Protein AF-A0A4P5UDQ6-F1 (afdb_monomer)

Structure (mmCIF, N/CA/C/O backbone):
data_AF-A0A4P5UDQ6-F1
#
_entry.id   AF-A0A4P5UDQ6-F1
#
loop_
_atom_site.group_PDB
_atom_site.id
_atom_site.type_symbol
_atom_site.label_atom_id
_atom_site.label_alt_id
_atom_site.label_comp_id
_atom_site.label_asym_id
_atom_site.label_entity_id
_atom_site.label_seq_id
_atom_site.pdbx_PDB_ins_code
_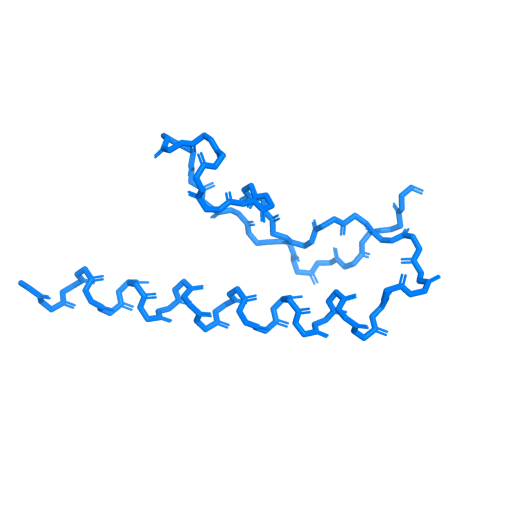atom_site.Cartn_x
_atom_site.Cartn_y
_atom_site.Cartn_z
_atom_site.occupancy
_atom_site.B_iso_or_equiv
_atom_site.auth_seq_id
_atom_site.auth_comp_id
_atom_site.auth_asym_id
_atom_site.auth_atom_id
_atom_site.pdbx_PDB_model_num
ATOM 1 N N . MET A 1 1 ? 14.128 -0.162 -18.401 1.00 57.47 1 MET A N 1
ATOM 2 C CA . MET A 1 1 ? 12.950 -1.046 -18.234 1.00 57.47 1 MET A CA 1
ATOM 3 C C . MET A 1 1 ? 12.925 -1.827 -16.916 1.00 57.47 1 MET A C 1
ATOM 5 O O . MET A 1 1 ? 11.860 -2.266 -16.517 1.00 57.47 1 MET A O 1
ATOM 9 N N . THR A 1 2 ? 14.037 -1.953 -16.191 1.00 79.38 2 THR A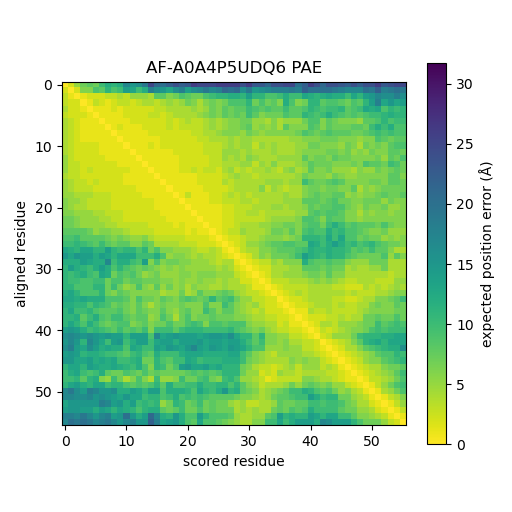 N 1
ATOM 10 C CA . THR A 1 2 ? 14.121 -2.726 -14.937 1.00 79.38 2 THR A CA 1
ATOM 11 C C . THR A 1 2 ? 13.638 -1.975 -13.693 1.00 79.38 2 THR A C 1
ATOM 13 O O . THR A 1 2 ? 12.919 -2.551 -12.887 1.00 79.38 2 THR A O 1
ATOM 16 N N . ALA A 1 3 ? 13.954 -0.684 -13.542 1.00 83.00 3 ALA A N 1
ATOM 17 C CA . ALA A 1 3 ? 13.586 0.074 -12.338 1.00 83.00 3 ALA A CA 1
ATOM 18 C C . ALA A 1 3 ? 12.062 0.196 -12.135 1.00 83.00 3 ALA A C 1
ATOM 20 O O . ALA A 1 3 ? 11.569 -0.045 -11.039 1.00 83.00 3 ALA A O 1
ATOM 21 N N . GLY A 1 4 ? 11.308 0.501 -13.199 1.00 86.06 4 GLY A N 1
ATOM 22 C CA . GLY A 1 4 ? 9.844 0.599 -13.130 1.00 86.06 4 GLY A CA 1
ATOM 23 C C . GLY A 1 4 ? 9.163 -0.738 -12.823 1.00 86.06 4 GLY A C 1
ATOM 24 O O . GLY A 1 4 ? 8.212 -0.774 -12.052 1.00 86.06 4 GLY A O 1
ATOM 25 N N . MET A 1 5 ? 9.686 -1.847 -13.359 1.00 89.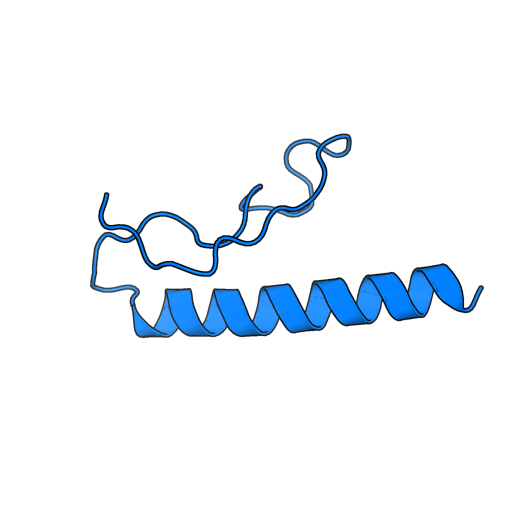88 5 MET A N 1
ATOM 26 C CA . MET A 1 5 ? 9.171 -3.190 -13.069 1.00 89.88 5 MET A CA 1
ATOM 27 C C . MET A 1 5 ? 9.432 -3.592 -11.612 1.00 89.88 5 MET A C 1
ATOM 29 O O . MET A 1 5 ? 8.530 -4.096 -10.948 1.00 89.88 5 MET A O 1
ATOM 33 N N . MET A 1 6 ? 10.635 -3.319 -11.094 1.00 89.06 6 MET A N 1
ATOM 34 C CA . MET A 1 6 ? 10.973 -3.567 -9.687 1.00 89.06 6 MET A CA 1
ATOM 35 C C . MET A 1 6 ? 10.105 -2.726 -8.749 1.00 89.06 6 MET A C 1
ATOM 37 O O . MET A 1 6 ? 9.553 -3.251 -7.786 1.00 89.06 6 MET A O 1
ATOM 41 N N . LEU A 1 7 ? 9.927 -1.439 -9.058 1.00 87.94 7 LEU A N 1
ATOM 42 C CA . LEU A 1 7 ? 9.063 -0.552 -8.283 1.00 87.94 7 LEU A CA 1
ATOM 43 C C . LEU A 1 7 ? 7.606 -1.043 -8.299 1.00 87.94 7 LEU A C 1
ATOM 45 O O . LEU A 1 7 ? 6.974 -1.137 -7.248 1.00 87.94 7 LEU A O 1
ATOM 49 N N . GLY A 1 8 ? 7.098 -1.442 -9.469 1.00 87.50 8 GLY A N 1
ATOM 50 C CA . GLY A 1 8 ? 5.768 -2.036 -9.609 1.00 87.50 8 GLY A CA 1
ATOM 51 C C . GLY A 1 8 ? 5.592 -3.318 -8.787 1.00 87.50 8 GLY A C 1
ATOM 52 O O . GLY A 1 8 ? 4.566 -3.487 -8.125 1.00 87.50 8 GLY A O 1
ATOM 53 N N . ALA A 1 9 ? 6.603 -4.193 -8.757 1.00 92.56 9 ALA A N 1
ATOM 54 C CA . ALA A 1 9 ? 6.591 -5.402 -7.934 1.00 92.56 9 ALA A CA 1
ATOM 55 C C . ALA A 1 9 ? 6.543 -5.075 -6.433 1.00 92.56 9 ALA A C 1
ATOM 57 O O . ALA A 1 9 ? 5.724 -5.642 -5.712 1.00 92.56 9 ALA A O 1
ATOM 58 N N . VAL A 1 10 ? 7.346 -4.110 -5.971 1.00 90.69 10 VAL A N 1
ATOM 59 C CA . VAL A 1 10 ? 7.345 -3.659 -4.567 1.00 90.69 10 VAL A CA 1
ATOM 60 C C . VAL A 1 10 ? 5.978 -3.100 -4.164 1.00 90.69 10 VAL A C 1
ATOM 62 O O . VAL A 1 10 ? 5.443 -3.499 -3.129 1.00 90.69 10 VAL A O 1
ATOM 65 N N . HIS A 1 11 ? 5.369 -2.240 -4.987 1.00 87.31 11 HIS A N 1
ATOM 66 C CA . HIS A 1 11 ? 4.020 -1.729 -4.715 1.00 87.31 11 HIS A CA 1
ATOM 67 C C . HIS A 1 11 ? 2.972 -2.846 -4.692 1.00 87.31 11 HIS A C 1
ATOM 69 O O . HIS A 1 11 ? 2.112 -2.857 -3.812 1.00 87.31 11 HIS A O 1
ATOM 75 N N . THR A 1 12 ? 3.065 -3.812 -5.609 1.00 90.00 12 THR A N 1
ATOM 76 C CA . THR A 1 12 ? 2.144 -4.959 -5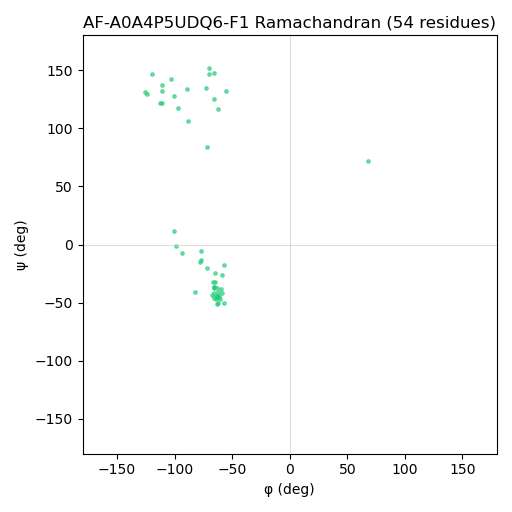.657 1.00 90.00 12 THR A CA 1
ATOM 77 C C . THR A 1 12 ? 2.255 -5.813 -4.394 1.00 90.00 12 THR A C 1
ATOM 79 O O . THR A 1 12 ? 1.238 -6.157 -3.786 1.00 90.00 12 THR A O 1
ATOM 82 N N . MET A 1 13 ? 3.481 -6.112 -3.954 1.00 93.44 13 MET A N 1
ATOM 83 C CA . MET A 1 13 ? 3.730 -6.874 -2.728 1.00 93.44 13 MET A CA 1
ATOM 84 C C . MET A 1 13 ? 3.198 -6.143 -1.498 1.00 93.44 13 MET A C 1
ATOM 86 O O . MET A 1 13 ? 2.442 -6.727 -0.724 1.00 93.44 13 MET A O 1
ATOM 90 N N . ALA A 1 14 ? 3.542 -4.863 -1.342 1.00 87.00 14 ALA A N 1
ATOM 91 C CA . ALA A 1 14 ? 3.083 -4.064 -0.215 1.00 87.00 14 ALA A CA 1
ATOM 92 C C . ALA A 1 14 ? 1.550 -4.047 -0.154 1.00 87.00 14 ALA A C 1
ATOM 94 O O . ALA A 1 14 ? 0.964 -4.398 0.867 1.00 87.00 14 ALA A O 1
ATOM 95 N N . ARG A 1 15 ? 0.882 -3.747 -1.271 1.00 86.50 15 ARG A N 1
ATOM 96 C CA . ARG A 1 15 ? -0.582 -3.660 -1.323 1.00 86.50 15 ARG A CA 1
ATOM 97 C C . ARG A 1 15 ? -1.275 -4.999 -1.066 1.00 86.50 15 ARG A C 1
ATOM 99 O O . ARG A 1 15 ? -2.330 -5.014 -0.444 1.00 86.50 15 ARG A O 1
ATOM 106 N N . THR A 1 16 ? -0.654 -6.111 -1.463 1.00 92.62 16 THR A N 1
ATOM 107 C CA . THR A 1 16 ? -1.139 -7.462 -1.135 1.00 92.62 16 THR A CA 1
ATOM 108 C C . THR A 1 16 ? -1.063 -7.735 0.366 1.00 92.62 16 THR A C 1
ATOM 110 O O . THR A 1 16 ? -2.031 -8.217 0.946 1.00 92.62 16 THR A O 1
ATOM 113 N N . ILE A 1 17 ? 0.060 -7.398 1.009 1.00 91.38 17 ILE A N 1
ATOM 114 C CA . ILE A 1 17 ? 0.245 -7.601 2.453 1.00 91.38 17 ILE A CA 1
ATOM 115 C C . ILE A 1 17 ? -0.765 -6.766 3.239 1.00 91.38 17 ILE A C 1
ATOM 117 O O . ILE A 1 17 ? -1.477 -7.304 4.083 1.00 91.38 17 ILE A O 1
ATOM 121 N N . TYR A 1 18 ? -0.861 -5.469 2.946 1.00 86.50 18 TYR A N 1
ATOM 122 C CA . TYR A 1 18 ? -1.794 -4.592 3.650 1.00 86.50 18 TYR A CA 1
ATOM 123 C C . TYR A 1 18 ? -3.257 -4.961 3.375 1.00 86.50 18 TYR A C 1
ATOM 125 O O . TYR A 1 18 ? -4.052 -4.973 4.305 1.00 86.50 18 TYR A O 1
ATOM 133 N N . GLY A 1 19 ? -3.596 -5.373 2.149 1.00 85.38 19 GLY A N 1
ATOM 134 C CA . GLY A 1 19 ? -4.927 -5.898 1.839 1.00 85.38 19 GLY A CA 1
ATOM 135 C C . GLY A 1 19 ? -5.255 -7.184 2.606 1.00 85.38 19 GLY A C 1
ATOM 136 O O . GLY A 1 19 ? -6.379 -7.350 3.068 1.00 85.38 19 GLY A O 1
ATOM 137 N N . ALA A 1 20 ? -4.284 -8.081 2.810 1.00 90.50 20 ALA A N 1
ATOM 138 C CA . ALA A 1 20 ? -4.479 -9.270 3.641 1.00 90.50 20 ALA A CA 1
ATOM 139 C C . ALA A 1 20 ? -4.706 -8.916 5.121 1.00 90.50 20 ALA A C 1
ATOM 141 O O . ALA A 1 20 ? -5.516 -9.566 5.782 1.00 90.50 20 ALA A O 1
ATOM 142 N N . VAL A 1 21 ? -4.031 -7.879 5.630 1.00 88.00 21 VAL A N 1
ATOM 143 C CA . VAL A 1 21 ? -4.280 -7.350 6.981 1.00 88.00 21 VAL A CA 1
ATOM 144 C C . VAL A 1 21 ? -5.691 -6.776 7.075 1.00 88.00 21 VAL A C 1
ATOM 146 O O . VAL A 1 21 ? -6.411 -7.165 7.989 1.00 88.00 21 VAL A O 1
ATOM 149 N N . ASP A 1 22 ? -6.119 -5.960 6.108 1.00 85.38 22 ASP A N 1
ATOM 150 C CA . ASP A 1 22 ? -7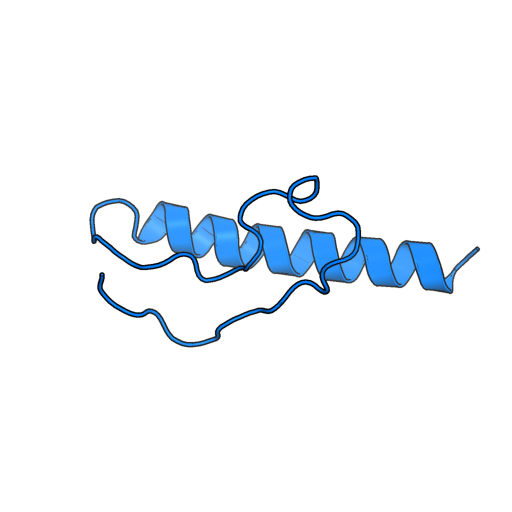.477 -5.400 6.073 1.00 85.38 22 ASP A CA 1
ATOM 151 C C . ASP A 1 22 ? -8.550 -6.507 6.019 1.00 85.38 22 ASP A C 1
ATOM 153 O O . ASP A 1 22 ? -9.573 -6.413 6.696 1.00 85.38 22 ASP A O 1
ATOM 157 N N . ILE A 1 23 ? -8.307 -7.599 5.277 1.00 88.38 23 ILE A N 1
ATOM 158 C CA . ILE A 1 23 ? -9.187 -8.781 5.274 1.00 88.38 23 ILE A CA 1
ATOM 159 C C . ILE A 1 23 ? -9.183 -9.471 6.639 1.00 88.38 23 ILE A C 1
ATOM 161 O O . ILE A 1 23 ? -10.238 -9.880 7.104 1.00 88.38 23 ILE A O 1
ATOM 165 N N . ALA A 1 24 ? -8.037 -9.623 7.301 1.00 88.44 24 ALA A N 1
ATOM 166 C CA . ALA A 1 24 ? -7.981 -10.244 8.624 1.00 88.44 24 ALA A CA 1
ATOM 167 C C . ALA A 1 24 ? -8.682 -9.389 9.695 1.00 88.44 24 ALA A C 1
ATOM 169 O O . ALA A 1 24 ? -9.263 -9.930 10.638 1.00 88.44 24 ALA A O 1
ATOM 170 N N . THR A 1 25 ? -8.653 -8.063 9.544 1.00 83.81 25 THR A 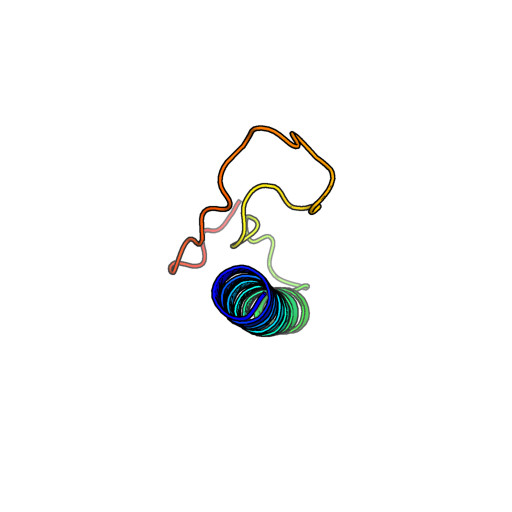N 1
ATOM 171 C CA . THR A 1 25 ? -9.250 -7.109 10.484 1.00 83.81 25 THR A CA 1
ATOM 172 C C . THR A 1 25 ? -10.609 -6.578 10.037 1.00 83.81 25 THR A C 1
ATOM 174 O O . THR A 1 25 ? -11.110 -5.665 10.678 1.00 83.81 25 THR A O 1
ATOM 177 N N . PHE A 1 26 ? -11.252 -7.151 9.011 1.00 85.62 26 PHE A N 1
ATOM 178 C CA . PHE A 1 26 ? -12.457 -6.578 8.386 1.00 85.62 26 PHE A CA 1
ATOM 179 C C . PHE A 1 26 ? -13.647 -6.365 9.338 1.00 85.62 26 PHE A C 1
ATOM 181 O O . PHE A 1 26 ? -14.497 -5.513 9.093 1.00 85.62 26 PHE A O 1
ATOM 188 N N . MET A 1 27 ? -13.730 -7.151 10.418 1.00 85.69 27 MET A N 1
ATOM 189 C CA . MET A 1 27 ? -14.770 -7.009 11.446 1.00 85.69 27 MET A CA 1
ATOM 190 C C . MET A 1 27 ? -14.500 -5.855 12.420 1.00 85.69 27 MET A C 1
ATOM 192 O O . MET A 1 27 ? -15.391 -5.463 13.171 1.00 85.69 27 MET A O 1
ATOM 196 N N . ILE A 1 28 ? -13.277 -5.328 12.440 1.00 84.56 28 ILE A N 1
ATOM 197 C CA . ILE A 1 28 ? -12.855 -4.228 13.299 1.00 84.56 28 ILE A CA 1
ATOM 198 C C . ILE A 1 28 ? -12.878 -2.955 12.441 1.00 84.56 28 ILE A C 1
ATOM 200 O O . ILE A 1 28 ? -12.263 -2.940 11.376 1.00 84.56 28 ILE A O 1
ATOM 204 N N . PRO A 1 29 ? -13.550 -1.873 12.872 1.00 77.56 29 PRO A N 1
ATOM 205 C CA . PRO A 1 29 ? -13.572 -0.616 12.130 1.00 77.56 29 PRO A CA 1
ATOM 206 C C . PRO A 1 29 ? -12.200 0.072 12.221 1.00 77.56 29 PRO A C 1
ATOM 208 O O . PRO A 1 29 ? -11.946 0.913 13.087 1.00 77.56 29 PRO A O 1
ATOM 211 N N . THR A 1 30 ? -11.283 -0.336 11.348 1.00 81.12 30 THR A N 1
ATOM 212 C CA . THR A 1 30 ? -9.924 0.197 11.231 1.00 81.12 30 THR A CA 1
ATOM 213 C C . THR A 1 30 ? -9.817 1.121 10.028 1.00 81.12 30 THR A C 1
ATOM 215 O O . THR A 1 30 ? -10.391 0.856 8.973 1.00 81.12 30 THR A O 1
ATOM 218 N N . LYS A 1 31 ? -9.049 2.204 10.162 1.00 80.75 31 LYS A N 1
ATOM 219 C CA . LYS A 1 31 ? -8.713 3.075 9.030 1.00 80.75 31 LYS A CA 1
ATOM 220 C C . LYS A 1 31 ? -7.848 2.310 8.016 1.00 80.75 31 LYS A C 1
ATOM 222 O O . LYS A 1 31 ? -7.038 1.486 8.448 1.00 80.75 31 LYS A O 1
ATOM 227 N N . PRO A 1 32 ? -7.963 2.608 6.707 1.00 77.69 32 PRO A N 1
ATOM 228 C CA . PRO A 1 32 ? -7.136 1.978 5.684 1.00 77.69 32 PRO A CA 1
ATOM 229 C C . PRO A 1 32 ? -5.647 2.163 5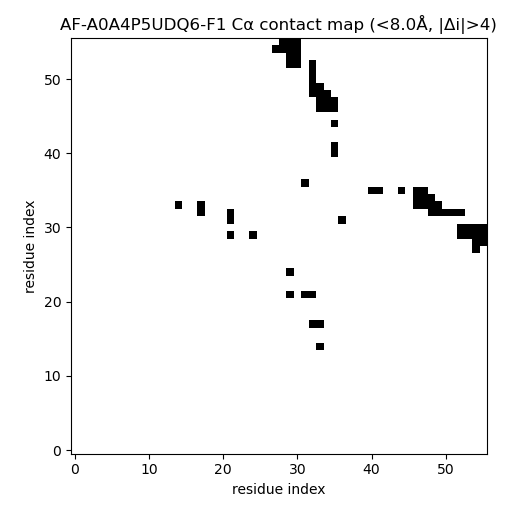.987 1.00 77.69 32 PRO A C 1
ATOM 231 O O . PRO A 1 32 ? -5.192 3.276 6.260 1.00 77.69 32 PRO A O 1
ATOM 234 N N . LEU A 1 33 ? -4.875 1.080 5.914 1.00 83.25 33 LEU A N 1
ATOM 235 C CA . LEU A 1 33 ? -3.426 1.127 6.140 1.00 83.25 33 LEU A CA 1
ATOM 236 C C . LEU A 1 33 ? -2.649 1.684 4.936 1.00 83.25 33 LEU A C 1
ATOM 238 O O . LEU A 1 33 ? -1.469 2.022 5.060 1.00 83.25 33 LEU A O 1
ATOM 242 N N . VAL A 1 34 ? -3.305 1.783 3.776 1.00 84.69 34 VAL A N 1
ATOM 243 C CA . VAL A 1 34 ? -2.736 2.279 2.519 1.00 84.69 34 VAL A CA 1
ATOM 244 C C . VAL A 1 34 ? -3.572 3.433 1.984 1.00 84.69 34 VAL A C 1
ATOM 246 O O . VAL A 1 34 ? -4.783 3.297 1.799 1.00 84.69 34 VAL A O 1
ATOM 249 N N . GLU A 1 35 ? -2.907 4.538 1.660 1.00 84.00 35 GLU A N 1
ATOM 250 C CA . GLU A 1 35 ? -3.525 5.725 1.067 1.00 84.00 35 GLU A CA 1
ATOM 251 C C . GLU A 1 35 ? -2.803 6.103 -0.238 1.00 84.00 35 GLU A C 1
ATOM 253 O O . GLU A 1 35 ? -1.567 6.147 -0.251 1.00 84.00 35 GLU A O 1
ATOM 258 N N . PRO A 1 36 ? -3.522 6.352 -1.350 1.00 82.00 36 PRO A N 1
ATOM 259 C CA . PRO A 1 36 ? -4.976 6.226 -1.544 1.00 82.00 36 PRO A CA 1
ATOM 260 C C . PRO A 1 36 ? -5.457 4.767 -1.556 1.00 82.00 36 PRO A C 1
ATOM 262 O O . PRO A 1 36 ? -4.709 3.859 -1.940 1.00 82.00 36 PRO A O 1
ATOM 265 N N . SER A 1 37 ? -6.716 4.531 -1.159 1.00 80.88 37 SER A N 1
ATOM 266 C CA . SER A 1 37 ? -7.315 3.182 -1.070 1.00 80.88 37 SER A CA 1
ATOM 267 C C . SER A 1 37 ? -7.441 2.487 -2.425 1.00 80.88 37 SER A C 1
ATOM 269 O O . SER A 1 37 ? -7.357 1.260 -2.506 1.00 80.88 37 SER A O 1
ATOM 271 N N . TYR A 1 38 ? -7.505 3.255 -3.513 1.00 81.25 38 TYR A N 1
ATOM 272 C CA . TYR A 1 38 ? -7.457 2.746 -4.882 1.00 81.25 38 TYR A CA 1
ATOM 273 C C . TYR A 1 38 ? -6.262 3.319 -5.642 1.00 81.25 38 TYR A C 1
ATOM 275 O O . TYR A 1 38 ? -5.859 4.451 -5.414 1.00 81.25 38 TYR A O 1
ATOM 283 N N . VAL A 1 39 ? -5.686 2.531 -6.553 1.00 77.69 39 VAL A N 1
ATOM 284 C CA . VAL A 1 39 ? -4.452 2.906 -7.277 1.00 77.69 39 VAL A CA 1
ATOM 285 C C . VAL A 1 39 ? -4.691 4.020 -8.306 1.00 77.69 39 VAL A C 1
ATOM 287 O O . VAL A 1 39 ? -3.759 4.689 -8.732 1.00 77.69 39 VAL A O 1
ATOM 290 N N . TRP A 1 40 ? -5.945 4.198 -8.716 1.00 79.88 40 TRP A N 1
ATOM 291 C CA . TRP A 1 40 ? -6.409 5.203 -9.677 1.00 79.88 40 TRP A CA 1
ATOM 292 C C . TRP A 1 40 ? -7.014 6.444 -9.010 1.00 79.88 40 TRP A C 1
ATOM 294 O O . TRP A 1 40 ? -7.444 7.359 -9.708 1.00 79.88 40 TRP A O 1
ATOM 304 N N . ASP A 1 41 ? -7.074 6.477 -7.679 1.00 80.38 41 ASP A N 1
ATOM 305 C CA . ASP A 1 41 ? -7.587 7.621 -6.933 1.00 80.38 41 ASP A CA 1
ATOM 306 C C . ASP A 1 41 ? -6.449 8.611 -6.647 1.00 80.38 41 ASP A C 1
ATOM 308 O O . ASP A 1 41 ? -5.566 8.333 -5.843 1.00 80.38 41 ASP A O 1
ATOM 312 N N . GLY A 1 42 ? -6.437 9.749 -7.348 1.00 76.12 42 GLY A N 1
ATOM 313 C CA . GLY A 1 42 ? -5.344 10.724 -7.279 1.00 76.12 42 GLY A CA 1
ATOM 314 C C . GLY A 1 42 ? -4.050 10.191 -7.897 1.00 76.12 42 GLY A C 1
ATOM 315 O O . GLY A 1 42 ? -3.093 9.890 -7.192 1.00 76.12 42 GLY A O 1
ATOM 316 N N . TYR A 1 43 ? -4.016 10.087 -9.226 1.00 70.31 43 TYR A N 1
ATOM 317 C CA . TYR A 1 43 ? -2.880 9.583 -10.023 1.00 70.31 43 TYR A CA 1
ATOM 318 C C . TYR A 1 43 ? -1.559 10.347 -9.810 1.00 70.31 43 TYR A C 1
ATOM 320 O O . TYR A 1 43 ? -0.490 9.854 -10.163 1.00 70.31 43 TYR A O 1
ATOM 328 N N . ASP A 1 44 ? -1.631 11.547 -9.246 1.00 80.00 44 ASP A N 1
ATOM 329 C CA . ASP A 1 44 ? -0.517 12.416 -8.877 1.00 80.00 44 ASP A CA 1
ATOM 330 C C . ASP A 1 44 ? -0.061 12.248 -7.413 1.00 80.00 44 ASP A C 1
ATOM 332 O O . ASP A 1 44 ? 0.971 12.798 -7.019 1.00 80.00 44 ASP A O 1
ATOM 336 N N . LYS A 1 45 ? -0.786 11.474 -6.595 1.00 78.75 45 LYS A N 1
ATOM 337 C CA . LYS A 1 45 ? -0.475 11.263 -5.176 1.00 78.75 45 LYS A CA 1
ATOM 338 C C . LYS A 1 45 ? 0.465 10.078 -4.972 1.00 78.75 45 LYS A C 1
ATOM 340 O O . LYS A 1 45 ? 0.259 8.981 -5.486 1.00 78.75 45 LYS A O 1
ATOM 345 N N . MET A 1 46 ? 1.487 10.278 -4.142 1.00 75.75 46 MET A N 1
ATOM 346 C CA . MET A 1 46 ? 2.383 9.195 -3.735 1.00 75.75 46 MET A CA 1
ATOM 347 C C . MET A 1 46 ? 1.689 8.249 -2.746 1.00 75.75 46 MET A C 1
ATOM 349 O O . MET A 1 46 ? 1.069 8.695 -1.780 1.00 75.75 46 MET A O 1
ATOM 353 N N . THR A 1 47 ? 1.827 6.935 -2.965 1.00 80.12 47 THR A N 1
ATOM 354 C CA . THR A 1 47 ? 1.294 5.918 -2.046 1.00 80.12 47 THR A CA 1
ATOM 355 C C . THR A 1 47 ? 2.008 5.985 -0.701 1.00 80.12 47 THR A C 1
ATOM 357 O O . THR A 1 47 ? 3.231 5.852 -0.640 1.00 80.12 47 THR A O 1
ATOM 360 N N . THR A 1 48 ? 1.235 6.123 0.372 1.00 82.81 48 THR A N 1
ATOM 361 C CA . THR A 1 48 ? 1.731 6.100 1.749 1.00 82.81 48 THR A CA 1
ATOM 362 C C . THR A 1 48 ? 1.243 4.841 2.453 1.00 82.81 48 THR A C 1
ATOM 364 O O . THR A 1 48 ? 0.083 4.448 2.321 1.00 82.81 48 THR A O 1
ATOM 367 N N . TYR A 1 49 ? 2.144 4.211 3.204 1.00 79.44 49 TYR A N 1
ATOM 368 C CA . TYR A 1 49 ? 1.860 3.023 4.000 1.00 79.44 49 TYR A CA 1
ATOM 369 C C . TYR A 1 49 ? 1.962 3.376 5.479 1.00 79.44 49 TYR A C 1
ATOM 371 O O . TYR A 1 49 ? 3.015 3.814 5.948 1.00 79.44 49 TYR A O 1
ATOM 379 N N . THR A 1 50 ? 0.878 3.173 6.222 1.00 78.75 50 THR A N 1
ATOM 380 C CA . THR A 1 50 ? 0.853 3.389 7.667 1.00 78.75 50 THR A CA 1
ATOM 381 C C . THR A 1 50 ? 1.084 2.050 8.368 1.00 78.75 50 THR A C 1
ATOM 383 O O . THR A 1 50 ? 0.268 1.143 8.236 1.00 78.75 50 THR A O 1
ATOM 386 N N . PRO A 1 51 ? 2.170 1.881 9.145 1.00 73.81 51 PRO A N 1
ATOM 387 C CA . PRO A 1 51 ? 2.475 0.606 9.801 1.00 73.81 51 PRO A CA 1
ATOM 388 C C . PRO A 1 51 ? 1.612 0.334 11.042 1.00 73.81 51 PRO A C 1
ATOM 390 O O . PRO A 1 51 ? 1.726 -0.725 11.652 1.00 73.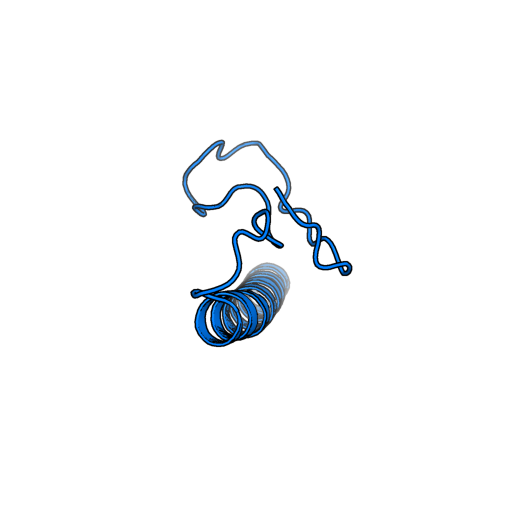81 51 PRO A O 1
ATOM 393 N N . LYS A 1 52 ? 0.782 1.296 11.458 1.00 76.50 52 LYS A N 1
ATOM 394 C CA . LYS A 1 52 ? -0.049 1.202 12.659 1.00 76.50 52 LYS A CA 1
ATOM 395 C C . LYS A 1 52 ? -1.517 1.105 12.281 1.00 76.50 52 LYS A C 1
ATOM 397 O O . LYS A 1 52 ? -2.061 2.036 11.694 1.00 76.50 52 LYS A O 1
ATOM 402 N N . VAL A 1 53 ? -2.150 0.019 12.716 1.00 75.38 53 VAL A N 1
ATOM 403 C CA . VAL A 1 53 ? -3.607 -0.117 12.721 1.00 75.38 53 VAL A CA 1
ATOM 404 C C . VAL A 1 53 ? -4.182 0.958 13.634 1.00 75.38 53 VAL A C 1
ATOM 406 O O . VAL A 1 53 ? -3.886 0.998 14.828 1.00 75.38 53 VAL A O 1
ATOM 409 N N . GLN A 1 54 ? -4.967 1.858 13.052 1.00 76.75 54 GLN A N 1
ATOM 410 C CA . GLN A 1 54 ? -5.678 2.903 13.775 1.00 76.75 54 GLN A CA 1
ATOM 411 C C . GLN A 1 54 ? -7.166 2.592 13.726 1.00 76.75 54 GLN A C 1
ATOM 413 O O . GLN A 1 54 ? -7.704 2.293 12.662 1.00 76.75 54 GLN A O 1
ATOM 418 N N . MET A 1 55 ? -7.821 2.663 14.879 1.00 75.06 55 MET A N 1
ATOM 419 C CA . MET A 1 55 ? -9.276 2.564 14.951 1.00 75.06 55 MET A CA 1
ATOM 420 C C . MET A 1 55 ? -9.898 3.832 14.353 1.00 75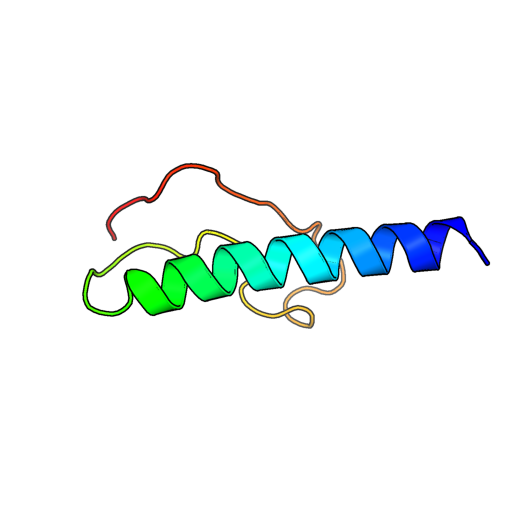.06 55 MET A C 1
ATOM 422 O O . MET A 1 55 ? -9.286 4.908 14.405 1.00 75.06 55 MET A O 1
ATOM 426 N N . GLN A 1 56 ? -11.060 3.683 13.716 1.00 66.69 56 GLN A N 1
ATOM 427 C CA . GLN A 1 56 ? -11.818 4.820 13.191 1.00 66.69 56 GLN A CA 1
ATOM 428 C C . GLN A 1 56 ? -12.354 5.728 14.291 1.00 66.69 56 GLN A C 1
ATOM 430 O O . GLN A 1 56 ? -12.816 5.203 15.326 1.00 66.69 56 GLN A O 1
#

Mean predicted aligned error: 6.83 Å

Radius of gyration: 12.54 Å; Cα contacts (8 Å, |Δi|>4): 36; chains: 1; bounding box: 29×23×33 Å

Sequence (56 aa):
MTAGMMLGAVHTMARTIYGAVDIATFMIPTKPLVEPSYVWDGYDKMTTYTPKVQMQ

pLDDT: mean 82.53, std 6.67, range [57.47, 93.44]

Secondary structure (DSSP, 8-state):
-HHHHHHHHHHHHHHHHHHHHHHHTTTS-BPPSEESSSTTSSTTSPPEE--S--B-

Solvent-accessible surface area (backbone atoms only — not comparable to full-atom values): 3491 Å² total; per-residue (Å²): 123,62,68,66,52,53,49,51,51,52,53,51,52,50,52,50,54,53,49,50,49,49,62,75,39,62,91,49,72,54,50,78,46,44,41,58,86,44,90,77,53,57,79,87,59,76,80,45,76,51,95,63,92,39,75,108

Foldseek 3Di:
DPPVVVVVVVVVVLLVVQVVVCVVCVVAQWDRQWPPPDCPDPVPDDIDGHPDTDGD